Protein AF-A0A7Y1T445-F1 (afdb_monomer_lite)

Structure (mmCIF, N/CA/C/O backbone):
data_AF-A0A7Y1T445-F1
#
_entry.id   AF-A0A7Y1T445-F1
#
loop_
_atom_site.group_PDB
_atom_site.id
_atom_site.type_symbol
_atom_site.label_atom_id
_atom_site.label_alt_id
_atom_site.label_comp_id
_atom_site.label_asym_id
_atom_site.label_entity_id
_atom_site.label_seq_id
_atom_site.pdbx_PDB_ins_code
_atom_site.Cartn_x
_atom_site.Cartn_y
_atom_site.Cartn_z
_atom_site.occupancy
_atom_site.B_iso_or_equiv
_atom_site.auth_seq_id
_atom_site.auth_comp_id
_atom_site.auth_asym_id
_atom_site.auth_atom_id
_atom_site.pdbx_PDB_model_num
ATOM 1 N N . ILE A 1 1 ? 1.802 -8.307 -12.181 1.00 74.44 1 ILE A N 1
ATOM 2 C CA . ILE A 1 1 ? 1.510 -7.099 -11.372 1.00 74.44 1 ILE A CA 1
ATOM 3 C C . ILE A 1 1 ? 1.488 -5.971 -12.380 1.00 74.44 1 ILE A C 1
ATOM 5 O O . ILE A 1 1 ? 2.370 -5.983 -13.227 1.00 74.44 1 ILE A O 1
ATOM 9 N N . GLY A 1 2 ? 0.464 -5.117 -12.386 1.00 78.38 2 GLY A N 1
ATOM 10 C CA . GLY A 1 2 ? 0.381 -4.045 -13.375 1.00 78.38 2 GLY A CA 1
ATOM 11 C C . GLY A 1 2 ? 1.472 -3.006 -13.133 1.00 78.38 2 GLY A C 1
ATOM 12 O O . GLY A 1 2 ? 1.586 -2.479 -12.029 1.00 78.38 2 GLY A O 1
ATOM 13 N N . THR A 1 3 ? 2.265 -2.727 -14.158 1.00 83.75 3 THR A N 1
ATOM 14 C CA . THR A 1 3 ? 3.187 -1.589 -14.266 1.00 83.75 3 THR A CA 1
ATOM 15 C C . THR A 1 3 ? 3.127 -1.108 -15.716 1.00 83.75 3 THR A C 1
ATOM 17 O O . THR A 1 3 ? 2.790 -1.922 -16.584 1.00 83.75 3 THR A O 1
ATOM 20 N N . PRO A 1 4 ? 3.425 0.166 -16.020 1.00 85.25 4 PRO A N 1
ATOM 21 C CA . PRO A 1 4 ? 3.582 0.602 -17.406 1.00 85.25 4 PRO A CA 1
ATOM 22 C C . PRO A 1 4 ? 4.566 -0.295 -18.174 1.00 85.25 4 PRO A C 1
ATOM 24 O O . PRO A 1 4 ? 5.519 -0.810 -17.577 1.00 85.25 4 PRO A O 1
ATOM 27 N N . HIS A 1 5 ? 4.318 -0.519 -19.469 1.00 87.88 5 HIS A N 1
ATOM 28 C CA . HIS A 1 5 ? 5.124 -1.438 -20.275 1.00 87.88 5 HIS A CA 1
ATOM 29 C C . HIS A 1 5 ? 6.563 -0.910 -20.392 1.00 87.88 5 HIS A C 1
ATOM 31 O O . HIS A 1 5 ? 6.746 0.211 -20.871 1.00 87.88 5 HIS A O 1
ATOM 37 N N . PRO A 1 6 ? 7.583 -1.652 -19.925 1.00 88.62 6 PRO A N 1
ATOM 38 C CA . PRO A 1 6 ? 8.966 -1.198 -20.007 1.00 88.62 6 PRO A CA 1
ATOM 39 C C . PRO A 1 6 ? 9.431 -1.191 -21.467 1.00 88.62 6 PRO A C 1
ATOM 41 O O . PRO A 1 6 ? 9.298 -2.193 -22.159 1.00 88.62 6 PRO A O 1
ATOM 44 N N . ILE A 1 7 ? 10.008 -0.076 -21.914 1.00 92.00 7 ILE A N 1
ATOM 45 C CA . ILE A 1 7 ? 10.583 0.077 -23.259 1.00 92.00 7 ILE A CA 1
ATOM 46 C C . ILE A 1 7 ? 12.091 -0.160 -23.206 1.00 92.00 7 ILE A C 1
ATOM 48 O O . ILE A 1 7 ? 12.639 -0.912 -24.006 1.00 92.00 7 ILE A O 1
ATOM 52 N N . ALA A 1 8 ? 12.774 0.497 -22.269 1.00 91.12 8 ALA A N 1
ATOM 53 C CA . ALA A 1 8 ? 14.221 0.419 -22.151 1.00 91.12 8 ALA A CA 1
ATOM 54 C C . ALA A 1 8 ? 14.679 0.766 -20.736 1.00 91.12 8 ALA A C 1
ATOM 56 O O . ALA A 1 8 ? 14.006 1.485 -19.995 1.00 91.12 8 ALA A O 1
ATOM 57 N N . TYR A 1 9 ? 15.871 0.298 -20.387 1.00 90.44 9 TYR A N 1
ATOM 58 C CA . TYR A 1 9 ? 16.624 0.812 -19.255 1.00 90.44 9 TYR A CA 1
ATOM 59 C C . TYR A 1 9 ? 18.052 1.123 -19.704 1.00 90.44 9 TYR A C 1
ATOM 61 O O . TYR A 1 9 ? 18.568 0.506 -20.635 1.00 90.44 9 TYR A O 1
ATOM 69 N N . PHE A 1 10 ? 18.678 2.098 -19.058 1.00 90.06 10 PHE A N 1
ATOM 70 C CA . PHE A 1 10 ? 20.078 2.446 -19.269 1.00 90.06 10 PHE A CA 1
ATOM 71 C C . PHE A 1 10 ? 20.744 2.616 -17.913 1.00 90.06 10 PHE A C 1
ATOM 73 O O . PHE A 1 10 ? 20.166 3.245 -17.028 1.00 90.06 10 PHE A O 1
ATOM 80 N N . GLU A 1 11 ? 21.944 2.075 -17.756 1.00 89.75 11 GLU A N 1
ATOM 81 C CA . GLU A 1 11 ? 22.747 2.216 -16.548 1.00 89.75 11 GLU A CA 1
ATOM 82 C C . GLU A 1 11 ? 24.168 2.622 -16.933 1.00 89.75 11 GLU A C 1
ATOM 84 O O . GLU A 1 11 ? 24.809 1.994 -17.773 1.00 89.75 11 GLU A O 1
ATOM 89 N N . GLU A 1 12 ? 24.650 3.690 -16.312 1.00 89.31 12 GLU A N 1
ATOM 90 C CA . GLU A 1 12 ? 26.014 4.180 -16.417 1.0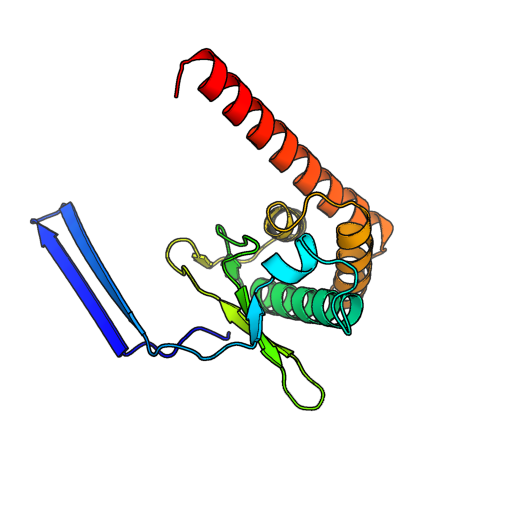0 89.31 12 GLU A CA 1
ATOM 91 C C . GLU A 1 12 ? 26.730 3.916 -15.092 1.00 89.31 12 GLU A C 1
ATOM 93 O O . GLU A 1 12 ? 26.319 4.413 -14.041 1.00 89.31 12 GLU A O 1
ATOM 98 N N . SER A 1 13 ? 27.830 3.169 -15.142 1.00 85.50 13 SER A N 1
ATOM 99 C CA . SER A 1 13 ? 28.716 2.913 -14.003 1.00 85.50 13 SER A CA 1
ATOM 100 C C . SER A 1 13 ? 30.037 3.663 -14.167 1.00 85.50 13 SER A C 1
ATOM 102 O O . SER A 1 13 ? 30.651 3.606 -15.232 1.00 85.50 13 SER A O 1
ATOM 104 N N . HIS A 1 14 ? 30.522 4.308 -13.105 1.00 83.44 14 HIS A N 1
ATOM 105 C CA . HIS A 1 14 ? 31.858 4.909 -13.063 1.00 83.44 14 HIS A CA 1
ATOM 106 C C . HIS A 1 14 ? 32.789 4.004 -12.246 1.00 83.44 14 HIS A C 1
ATOM 108 O O . HIS A 1 14 ? 32.957 4.170 -11.035 1.00 83.44 14 HIS A O 1
ATOM 114 N N . GLY A 1 15 ? 33.374 2.999 -12.904 1.00 82.38 15 GLY A N 1
ATOM 115 C CA . GLY A 1 15 ? 34.172 1.972 -12.230 1.00 82.38 15 GLY A CA 1
ATOM 116 C C . GLY A 1 15 ? 33.316 1.142 -11.266 1.00 82.38 15 GLY A C 1
ATOM 117 O O . GLY A 1 15 ? 32.317 0.563 -11.674 1.00 82.38 15 GLY A O 1
ATOM 118 N N . LEU A 1 16 ? 33.693 1.098 -9.983 1.00 82.12 16 LEU A N 1
ATOM 119 C CA . LEU A 1 16 ? 32.937 0.403 -8.925 1.00 82.12 16 LEU A CA 1
ATOM 120 C C . LEU A 1 16 ? 31.744 1.216 -8.381 1.00 82.12 16 LEU A C 1
ATOM 122 O O . LEU A 1 16 ? 30.996 0.713 -7.543 1.00 82.12 16 LEU A O 1
ATOM 126 N N . LEU A 1 17 ? 31.583 2.476 -8.798 1.00 83.88 17 LEU A N 1
ATOM 127 C CA . LEU A 1 17 ? 30.529 3.361 -8.307 1.00 83.88 17 LEU A CA 1
ATOM 128 C C . LEU A 1 17 ? 29.338 3.383 -9.266 1.00 83.88 17 LEU A C 1
ATOM 130 O O . LEU A 1 17 ? 29.491 3.512 -10.484 1.00 83.88 17 LEU A O 1
ATOM 134 N N . PHE A 1 18 ? 28.140 3.323 -8.689 1.00 79.19 18 PHE A N 1
ATOM 135 C CA . PHE A 1 18 ? 26.897 3.565 -9.411 1.00 79.19 18 PHE A CA 1
ATOM 136 C C . PHE A 1 18 ? 26.857 5.015 -9.914 1.00 79.19 18 PHE A C 1
ATOM 138 O O . PHE A 1 18 ? 27.076 5.946 -9.136 1.00 79.19 18 PHE A O 1
ATOM 145 N N . GLY A 1 19 ? 26.595 5.196 -11.209 1.00 85.00 19 GLY A N 1
ATOM 146 C CA . GLY A 1 19 ? 26.441 6.504 -11.837 1.00 85.00 19 GLY A CA 1
ATOM 147 C C . GLY A 1 19 ? 24.970 6.874 -11.987 1.00 85.00 19 GLY A C 1
ATOM 148 O O . GLY A 1 19 ? 24.327 7.321 -11.037 1.00 85.00 19 GLY A O 1
ATOM 149 N N . ARG A 1 20 ? 24.437 6.734 -13.202 1.00 87.19 20 ARG A N 1
ATOM 150 C CA . ARG A 1 20 ? 23.071 7.144 -13.555 1.00 87.19 20 ARG A CA 1
ATOM 151 C C . ARG A 1 20 ? 22.289 5.953 -14.074 1.00 87.19 20 ARG A C 1
ATOM 153 O O . ARG A 1 20 ? 22.792 5.211 -14.906 1.00 87.19 20 ARG A O 1
ATOM 160 N N . SER A 1 21 ? 21.038 5.820 -13.649 1.00 86.94 21 SE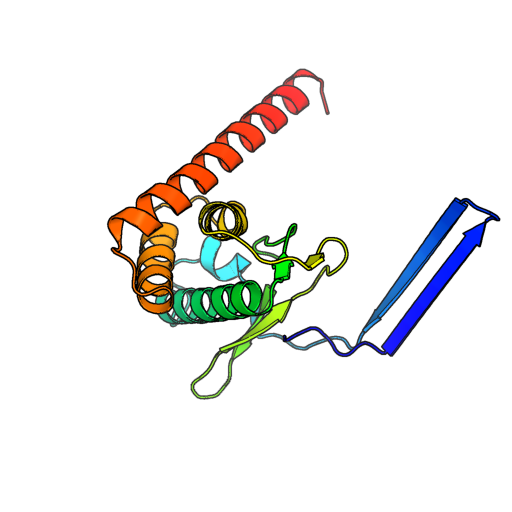R A N 1
ATOM 161 C CA . SER A 1 21 ? 20.100 4.869 -14.241 1.00 86.94 21 SER A CA 1
ATOM 162 C C . SER A 1 21 ? 18.883 5.586 -14.805 1.00 86.94 21 SER A C 1
ATOM 164 O O . SER A 1 21 ? 18.344 6.496 -14.173 1.00 86.94 21 SER A O 1
ATOM 166 N N . TYR A 1 22 ? 18.408 5.122 -15.951 1.00 88.44 22 TYR A N 1
ATOM 167 C CA . TYR A 1 22 ? 17.190 5.588 -16.593 1.00 88.44 22 TYR A CA 1
ATOM 168 C C . TYR A 1 22 ? 16.293 4.388 -16.855 1.00 88.44 22 TYR A C 1
ATOM 170 O O . TYR A 1 22 ? 16.758 3.333 -17.279 1.00 88.44 22 TYR A O 1
ATOM 178 N N . PHE A 1 23 ? 15.001 4.570 -16.617 1.00 87.50 23 PHE A N 1
ATOM 179 C CA . PHE A 1 23 ? 13.964 3.609 -16.953 1.00 87.50 23 PHE A CA 1
ATOM 180 C C . PHE A 1 23 ? 12.933 4.324 -17.819 1.00 87.50 23 PHE A C 1
ATOM 182 O O . PHE A 1 23 ? 12.440 5.388 -17.445 1.00 87.50 23 PHE A O 1
ATOM 189 N N . ILE A 1 24 ? 12.642 3.753 -18.982 1.00 89.06 24 ILE A N 1
ATOM 190 C CA . ILE A 1 24 ? 11.702 4.288 -19.961 1.00 89.06 24 ILE A CA 1
ATOM 191 C C . ILE A 1 24 ? 10.581 3.269 -20.110 1.00 89.06 24 ILE A C 1
ATOM 193 O O . ILE A 1 24 ? 10.833 2.086 -20.337 1.00 89.06 24 ILE A O 1
ATOM 197 N N . SER A 1 25 ? 9.341 3.732 -20.008 1.00 90.38 25 SER A N 1
ATOM 198 C CA . SER A 1 25 ? 8.144 2.926 -20.218 1.00 90.38 25 SER A CA 1
ATOM 199 C C . SER A 1 25 ? 7.176 3.634 -21.150 1.00 90.38 25 SER A C 1
ATOM 201 O O . SER A 1 25 ? 7.239 4.854 -21.309 1.00 90.38 25 SER A O 1
ATOM 203 N N . GLU A 1 26 ? 6.235 2.883 -21.707 1.00 91.25 26 GLU A N 1
ATOM 204 C CA . GLU A 1 26 ? 5.075 3.471 -22.364 1.00 91.25 26 GLU A CA 1
ATOM 205 C C . GLU A 1 26 ? 4.317 4.375 -21.389 1.00 91.25 26 GLU A C 1
ATOM 207 O O . GLU A 1 26 ? 4.202 4.087 -20.190 1.00 91.25 26 GLU A O 1
ATOM 212 N N . GLN A 1 27 ? 3.785 5.477 -21.912 1.00 90.06 27 GLN A N 1
ATOM 213 C CA . GLN A 1 27 ? 2.878 6.315 -21.151 1.00 90.06 27 GLN A CA 1
ATOM 214 C C . GLN A 1 27 ? 1.517 5.622 -21.073 1.00 90.06 27 GLN A C 1
ATOM 216 O O . GLN A 1 27 ? 0.816 5.476 -22.072 1.00 90.06 27 GLN A O 1
ATOM 221 N N . LEU A 1 28 ? 1.131 5.219 -19.866 1.00 90.56 28 LEU A N 1
ATOM 222 C CA . LEU A 1 28 ? -0.181 4.639 -19.619 1.00 90.56 28 LEU A CA 1
ATOM 223 C C . LEU A 1 28 ? -1.236 5.751 -19.531 1.00 90.56 28 LEU A C 1
ATOM 225 O O . LEU A 1 28 ? -1.081 6.682 -18.743 1.00 90.56 28 LEU A O 1
ATOM 229 N N . GLN A 1 29 ? -2.320 5.633 -20.298 1.00 93.62 29 GLN A N 1
ATOM 230 C CA . GLN A 1 29 ? -3.531 6.431 -20.084 1.00 93.62 29 GLN A CA 1
ATOM 231 C C . GLN A 1 29 ? -4.298 5.864 -18.881 1.00 93.62 29 GLN A C 1
ATOM 233 O O . GLN A 1 29 ? -4.497 4.651 -18.798 1.00 93.62 29 GLN A O 1
ATOM 238 N N . TYR A 1 30 ? -4.697 6.721 -17.941 1.00 95.00 30 TYR A N 1
ATOM 239 C CA . TYR A 1 30 ? -5.379 6.324 -16.706 1.00 95.00 30 TYR A CA 1
ATOM 240 C C . TYR A 1 30 ? -6.476 7.321 -16.326 1.00 95.00 30 TYR A C 1
ATOM 242 O O . TYR A 1 30 ? -6.405 8.492 -16.692 1.00 95.00 30 TYR A O 1
ATOM 250 N N . ASP A 1 31 ? -7.472 6.858 -15.570 1.00 95.94 31 ASP A N 1
ATOM 251 C CA . ASP A 1 31 ? -8.650 7.658 -15.208 1.00 95.94 31 ASP A CA 1
ATOM 252 C C . ASP A 1 31 ? -8.458 8.428 -13.898 1.00 95.94 31 ASP A C 1
ATOM 254 O O . ASP A 1 31 ? -8.991 9.522 -13.719 1.00 95.94 31 ASP A O 1
ATOM 258 N N . LEU A 1 32 ? -7.725 7.836 -12.954 1.00 95.56 32 LEU A N 1
ATOM 259 C CA . LEU A 1 32 ? -7.402 8.436 -11.664 1.00 95.56 32 LEU A CA 1
ATOM 260 C C . LEU A 1 32 ? -6.166 7.784 -11.042 1.00 95.56 32 LEU A C 1
ATOM 262 O O . LEU A 1 32 ? -5.680 6.744 -11.489 1.00 95.56 32 LEU A O 1
ATOM 266 N N . THR A 1 33 ? -5.682 8.375 -9.962 1.00 95.50 33 THR A N 1
ATOM 267 C CA . THR A 1 33 ? -4.738 7.751 -9.040 1.00 95.50 33 THR A CA 1
ATOM 268 C C . THR A 1 33 ? -5.442 7.396 -7.727 1.00 95.50 33 THR A C 1
ATOM 270 O O . THR A 1 33 ? -6.606 7.722 -7.491 1.00 95.50 33 THR A O 1
ATOM 273 N N . TYR A 1 34 ? -4.740 6.730 -6.811 1.00 94.06 34 TYR A N 1
ATOM 274 C CA . TYR A 1 34 ? -5.265 6.543 -5.453 1.00 94.06 34 TYR A CA 1
ATOM 275 C C . TYR A 1 34 ? -5.441 7.886 -4.706 1.00 94.06 34 TYR A C 1
ATOM 277 O O . TYR A 1 34 ? -6.173 7.968 -3.717 1.00 94.06 34 TYR A O 1
ATOM 285 N N . ARG A 1 35 ? -4.784 8.965 -5.161 1.00 95.38 35 ARG A N 1
ATOM 286 C CA . ARG A 1 35 ? -4.873 10.299 -4.556 1.00 95.38 35 ARG A CA 1
ATOM 287 C C . ARG A 1 35 ? -6.293 10.844 -4.565 1.00 95.38 35 ARG A C 1
ATOM 289 O O . ARG A 1 35 ? -6.703 11.435 -3.573 1.00 95.38 35 ARG A O 1
ATOM 296 N N . GLU A 1 36 ? -7.036 10.618 -5.632 1.00 95.88 36 GLU A N 1
ATOM 297 C CA . GLU A 1 36 ? -8.401 11.103 -5.781 1.00 95.88 36 GLU A CA 1
ATOM 298 C C . GLU A 1 36 ? -9.290 10.561 -4.651 1.00 95.88 36 GLU A C 1
ATOM 300 O O . GLU A 1 36 ? -10.029 11.327 -4.039 1.00 95.88 36 GLU A O 1
ATOM 305 N N . LEU A 1 37 ? -9.097 9.300 -4.243 1.00 95.38 37 LEU A N 1
ATOM 306 C CA . LEU A 1 37 ? -9.835 8.672 -3.137 1.00 95.38 37 LEU A CA 1
ATOM 307 C C . LEU A 1 37 ? -9.525 9.278 -1.757 1.00 95.38 37 LEU A C 1
ATOM 309 O O . LEU A 1 37 ? -10.287 9.084 -0.813 1.00 95.38 37 LEU A O 1
ATOM 313 N N . ILE A 1 38 ? -8.399 9.980 -1.592 1.00 94.75 38 ILE A N 1
ATOM 314 C CA . ILE A 1 38 ? -8.066 10.663 -0.329 1.00 94.75 38 ILE A CA 1
ATOM 315 C C . ILE A 1 38 ? -8.413 12.157 -0.351 1.00 94.75 38 ILE A C 1
ATOM 317 O O . ILE A 1 38 ? -8.346 12.808 0.697 1.00 94.75 38 ILE A O 1
ATOM 321 N N . THR A 1 39 ? -8.713 12.718 -1.523 1.00 95.19 39 THR A N 1
ATOM 322 C CA . THR A 1 39 ? -9.063 14.135 -1.691 1.00 95.19 39 THR A CA 1
ATOM 323 C C . THR A 1 39 ? -10.554 14.353 -1.905 1.00 95.19 39 THR A C 1
ATOM 325 O O . THR A 1 39 ? -11.058 15.377 -1.458 1.00 95.19 39 THR A O 1
ATOM 328 N N . ASP A 1 40 ? -11.251 13.400 -2.526 1.00 95.81 40 ASP A N 1
ATOM 329 C CA . ASP A 1 40 ? -12.685 13.451 -2.795 1.00 95.81 40 ASP A CA 1
ATOM 330 C C . ASP A 1 40 ? -13.374 12.159 -2.328 1.00 95.81 40 ASP A C 1
ATOM 332 O O . ASP A 1 40 ? -13.249 11.096 -2.934 1.00 95.81 40 ASP A O 1
ATOM 336 N N . PHE A 1 41 ? -14.110 12.254 -1.220 1.00 94.75 41 PHE A N 1
ATOM 337 C CA . PHE A 1 41 ? -14.873 11.133 -0.661 1.00 94.75 41 PHE A CA 1
ATOM 338 C C . PHE A 1 41 ? -16.195 10.874 -1.386 1.00 94.75 41 PHE A C 1
ATOM 340 O O . PHE A 1 41 ? -16.792 9.823 -1.179 1.00 94.75 41 PHE A O 1
ATOM 347 N N . ASN A 1 42 ? -16.643 11.809 -2.227 1.00 95.94 42 ASN A N 1
ATOM 348 C CA . ASN A 1 42 ? -17.857 11.666 -3.026 1.00 95.94 42 ASN A CA 1
ATOM 349 C C . ASN A 1 42 ? -17.554 11.138 -4.434 1.00 95.94 42 ASN A C 1
ATOM 351 O O . ASN A 1 42 ? -18.450 11.095 -5.278 1.00 95.94 42 ASN A O 1
ATOM 355 N N . TYR A 1 43 ? -16.306 10.732 -4.692 1.00 95.06 43 TYR A N 1
ATOM 356 C CA . TYR A 1 43 ? -15.927 10.139 -5.963 1.00 95.06 43 TYR A CA 1
ATOM 357 C C . TYR A 1 43 ? -16.828 8.927 -6.279 1.00 95.06 43 TYR A C 1
ATOM 359 O O . TYR A 1 43 ? -17.058 8.091 -5.398 1.00 95.06 43 TYR A O 1
ATOM 367 N N . PRO A 1 44 ? -17.336 8.782 -7.516 1.00 94.25 44 PRO A N 1
ATOM 368 C CA . PRO A 1 44 ? -18.198 7.659 -7.872 1.00 94.25 44 PRO A CA 1
ATOM 369 C C . PRO A 1 44 ? -17.548 6.308 -7.554 1.00 94.25 44 PRO A C 1
ATOM 371 O O . PRO A 1 44 ? -16.390 6.079 -7.902 1.00 94.25 44 PRO A O 1
ATOM 374 N N . ASN A 1 45 ? -18.300 5.415 -6.906 1.00 94.88 45 ASN A N 1
ATOM 375 C CA . ASN A 1 45 ? -17.841 4.085 -6.487 1.00 94.88 45 ASN A CA 1
ATOM 376 C C . ASN A 1 45 ? -16.620 4.098 -5.540 1.00 94.88 45 ASN A C 1
ATOM 378 O O . ASN A 1 45 ? -15.852 3.138 -5.502 1.00 94.88 45 ASN A O 1
ATOM 382 N N . HIS A 1 46 ? -16.431 5.168 -4.755 1.00 96.06 46 HIS A N 1
ATOM 383 C CA . HIS A 1 46 ? -15.278 5.354 -3.857 1.00 96.06 46 HIS A CA 1
ATOM 384 C C . HIS A 1 46 ? -14.913 4.109 -3.033 1.00 96.06 46 HIS A C 1
ATOM 386 O O . HIS A 1 46 ? -13.775 3.632 -3.099 1.00 96.06 46 HIS A O 1
ATOM 392 N N . GLU A 1 47 ? -15.877 3.553 -2.291 1.00 97.12 47 GLU A N 1
ATOM 393 C CA . GLU A 1 47 ? -15.636 2.387 -1.435 1.00 97.12 47 GLU A CA 1
ATOM 394 C C . GLU A 1 47 ? -15.263 1.147 -2.258 1.00 97.12 47 GLU A C 1
ATOM 396 O O . GLU A 1 47 ? -14.360 0.396 -1.886 1.00 97.12 47 GLU A O 1
ATOM 401 N N . GLU A 1 48 ? -15.918 0.945 -3.400 1.00 97.12 48 GLU A N 1
ATOM 402 C CA . GLU A 1 48 ? -15.661 -0.186 -4.287 1.00 97.12 48 GLU A CA 1
ATOM 403 C C . GLU A 1 48 ? -14.222 -0.157 -4.820 1.00 97.12 48 GLU A C 1
ATOM 405 O O . GLU A 1 48 ? -13.509 -1.164 -4.743 1.00 97.12 48 GLU A O 1
ATOM 410 N N . ILE A 1 49 ? -13.760 1.014 -5.275 1.00 96.94 49 ILE A N 1
ATOM 411 C CA . ILE A 1 49 ? -12.386 1.219 -5.747 1.00 96.94 49 ILE A CA 1
ATOM 412 C C . ILE A 1 49 ? -11.400 0.969 -4.603 1.00 96.94 49 ILE A C 1
ATOM 414 O O . ILE A 1 49 ? -10.389 0.288 -4.791 1.00 96.94 49 ILE A O 1
ATOM 418 N N . LEU A 1 50 ? -11.691 1.471 -3.399 1.00 97.62 50 LEU A N 1
ATOM 419 C CA . LEU A 1 50 ? -10.842 1.287 -2.221 1.00 97.62 50 LEU A CA 1
ATOM 420 C C . LEU A 1 50 ? -10.704 -0.196 -1.831 1.00 97.62 50 LEU A C 1
ATOM 422 O O . LEU A 1 50 ? -9.604 -0.671 -1.519 1.00 97.62 50 LEU A O 1
ATOM 426 N N . ARG A 1 51 ? -11.799 -0.958 -1.898 1.00 98.25 51 ARG A N 1
ATOM 427 C CA . ARG A 1 51 ? -11.791 -2.414 -1.692 1.00 98.25 51 ARG A CA 1
ATOM 428 C C . ARG A 1 51 ? -11.020 -3.134 -2.798 1.00 98.25 51 ARG A C 1
ATOM 430 O O . ARG A 1 51 ? -10.165 -3.969 -2.502 1.00 98.25 51 ARG A O 1
ATOM 437 N N . ALA A 1 52 ? -11.238 -2.777 -4.063 1.00 97.50 52 ALA A N 1
ATOM 438 C CA . ALA A 1 52 ? -10.501 -3.346 -5.193 1.00 97.50 52 ALA A CA 1
ATOM 439 C C . ALA A 1 52 ? -8.987 -3.097 -5.078 1.00 97.50 52 ALA A C 1
ATOM 441 O O . ALA A 1 52 ? -8.187 -4.024 -5.230 1.00 97.50 52 ALA A O 1
ATOM 442 N N . PHE A 1 53 ? -8.590 -1.885 -4.688 1.00 96.81 53 PHE A N 1
ATOM 443 C CA . PHE A 1 53 ? -7.200 -1.533 -4.413 1.00 96.81 53 PHE A CA 1
ATOM 444 C C . PHE A 1 53 ? -6.612 -2.359 -3.259 1.00 96.81 53 PHE A C 1
ATOM 446 O O . PHE A 1 53 ? -5.451 -2.782 -3.295 1.00 96.81 53 PHE A O 1
ATOM 453 N N . THR A 1 54 ? -7.412 -2.624 -2.226 1.00 97.88 54 THR A N 1
ATOM 454 C CA . THR A 1 54 ? -6.994 -3.446 -1.085 1.00 97.88 54 THR A CA 1
ATOM 455 C C . THR A 1 54 ? -6.712 -4.887 -1.509 1.00 97.88 54 THR A C 1
ATOM 457 O O . THR A 1 54 ? -5.667 -5.438 -1.150 1.00 97.88 54 THR A O 1
ATOM 460 N N . ARG A 1 55 ? -7.583 -5.479 -2.338 1.00 98.12 55 ARG A N 1
ATOM 461 C CA . ARG A 1 55 ? -7.375 -6.814 -2.932 1.00 98.12 55 ARG A CA 1
ATOM 462 C C . ARG A 1 55 ? -6.150 -6.853 -3.847 1.00 98.12 55 ARG A C 1
ATOM 464 O O . ARG A 1 55 ? -5.370 -7.811 -3.818 1.00 98.12 55 ARG A O 1
ATOM 471 N N . PHE A 1 56 ? -5.928 -5.792 -4.618 1.00 96.81 56 PHE A N 1
ATOM 472 C CA . PHE A 1 56 ? -4.715 -5.637 -5.413 1.00 96.81 56 PHE A CA 1
ATOM 473 C C . PHE A 1 56 ? -3.459 -5.620 -4.528 1.00 96.81 56 PHE A C 1
ATOM 475 O O . PHE A 1 56 ? -2.534 -6.399 -4.760 1.00 96.81 56 PHE A O 1
ATOM 482 N N . THR A 1 57 ? -3.453 -4.823 -3.457 1.00 96.88 57 THR A N 1
ATOM 483 C CA . THR A 1 57 ? -2.336 -4.765 -2.498 1.00 96.88 57 THR A CA 1
ATOM 484 C C . THR A 1 57 ? -2.110 -6.117 -1.812 1.00 96.88 57 THR A C 1
ATOM 486 O O . THR A 1 57 ? -0.974 -6.560 -1.658 1.00 96.88 57 THR A O 1
ATOM 489 N N . PHE A 1 58 ? -3.176 -6.843 -1.463 1.00 97.88 58 PHE A N 1
ATOM 490 C CA . PHE A 1 58 ? -3.062 -8.217 -0.969 1.00 97.88 58 PHE A CA 1
ATOM 491 C C . PHE A 1 58 ? -2.368 -9.139 -1.978 1.00 97.88 58 PHE A C 1
ATOM 493 O O . PHE A 1 58 ? -1.483 -9.906 -1.599 1.00 97.88 58 PHE A O 1
ATOM 500 N N . THR A 1 59 ? -2.699 -9.020 -3.265 1.00 97.38 59 THR A N 1
ATOM 501 C CA . THR A 1 59 ? -2.046 -9.781 -4.340 1.00 97.38 59 THR A CA 1
ATOM 502 C C . THR A 1 59 ? -0.552 -9.455 -4.449 1.00 97.38 59 THR A C 1
ATOM 504 O O . THR A 1 59 ? 0.247 -10.366 -4.673 1.00 97.38 59 THR A O 1
ATOM 507 N N . LEU A 1 60 ? -0.143 -8.194 -4.243 1.00 95.88 60 LEU A N 1
ATOM 508 C CA . LEU A 1 60 ? 1.278 -7.816 -4.154 1.00 95.88 60 LEU A CA 1
ATOM 509 C C . LEU A 1 60 ? 1.968 -8.554 -3.004 1.00 95.88 60 LEU A C 1
ATOM 511 O O . LEU A 1 60 ? 2.999 -9.195 -3.201 1.00 95.88 60 LEU A O 1
ATOM 515 N N . HIS A 1 61 ? 1.356 -8.534 -1.821 1.00 97.38 61 HIS A N 1
ATOM 516 C CA . HIS A 1 61 ? 1.904 -9.191 -0.640 1.00 97.38 61 HIS A CA 1
ATOM 517 C C . HIS A 1 61 ? 2.003 -10.713 -0.788 1.00 97.38 61 HIS A C 1
ATOM 519 O O . HIS A 1 61 ? 2.967 -11.305 -0.305 1.00 97.38 61 HIS A O 1
ATOM 525 N N . GLN A 1 62 ? 1.039 -11.353 -1.462 1.00 97.62 62 GLN A N 1
ATOM 526 C CA . GLN A 1 62 ? 1.106 -12.787 -1.777 1.00 97.62 62 GLN A CA 1
ATOM 527 C C . GLN A 1 62 ? 2.259 -13.122 -2.724 1.00 97.62 62 GLN A C 1
ATOM 529 O O . GLN A 1 62 ? 2.864 -14.181 -2.608 1.00 97.62 62 GLN A O 1
ATOM 534 N N . LYS A 1 63 ? 2.613 -12.195 -3.615 1.00 96.75 63 LYS A N 1
ATOM 535 C CA . LYS A 1 63 ? 3.760 -12.322 -4.523 1.00 96.75 63 LYS A CA 1
ATOM 536 C C . LYS A 1 63 ? 5.083 -11.877 -3.893 1.00 96.75 63 LYS A C 1
ATOM 538 O O . LYS A 1 63 ? 6.078 -11.758 -4.599 1.00 96.75 63 LYS A O 1
ATOM 543 N N . GLY A 1 64 ? 5.100 -11.609 -2.586 1.00 96.56 64 GLY A N 1
ATOM 544 C CA . GLY A 1 64 ? 6.295 -11.166 -1.875 1.00 96.56 64 GLY A CA 1
ATOM 545 C C . GLY A 1 64 ? 6.761 -9.765 -2.270 1.00 96.56 64 GLY A C 1
ATOM 546 O O . GLY A 1 64 ? 7.950 -9.482 -2.196 1.00 96.56 64 GLY A O 1
ATOM 547 N N . VAL A 1 65 ? 5.861 -8.888 -2.718 1.00 95.38 65 VAL A N 1
ATOM 548 C CA . VAL A 1 65 ? 6.198 -7.509 -3.090 1.00 95.38 65 VAL A CA 1
ATOM 549 C C . VAL A 1 65 ? 5.824 -6.564 -1.953 1.00 95.38 65 VAL A C 1
ATOM 551 O O . VAL A 1 65 ? 4.649 -6.357 -1.661 1.00 95.38 65 VAL A O 1
A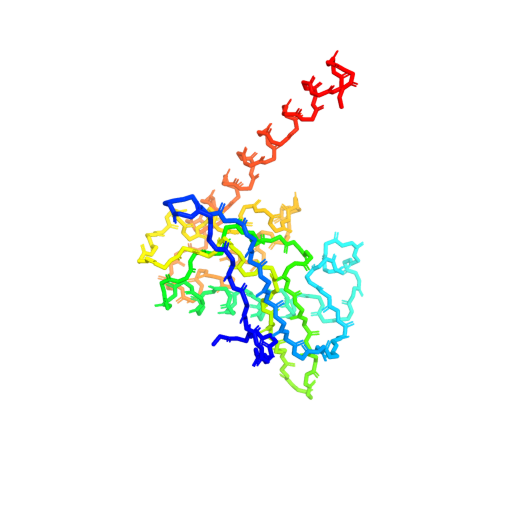TOM 554 N N . GLU A 1 66 ? 6.834 -5.973 -1.317 1.00 94.81 66 GLU A N 1
ATOM 555 C CA . GLU A 1 66 ? 6.705 -4.853 -0.385 1.00 94.81 66 GLU A CA 1
ATOM 556 C C . GLU A 1 66 ? 6.967 -3.551 -1.148 1.00 94.81 66 GLU A C 1
ATOM 558 O O . GLU A 1 66 ? 8.104 -3.255 -1.532 1.00 94.81 66 GLU A O 1
ATOM 563 N N . PHE A 1 67 ? 5.926 -2.744 -1.355 1.00 90.88 67 PHE A N 1
ATOM 564 C CA . PHE A 1 67 ? 6.074 -1.497 -2.097 1.00 90.88 67 PHE A CA 1
ATOM 565 C C . PHE A 1 67 ? 6.433 -0.344 -1.150 1.00 90.88 67 PHE A C 1
ATOM 567 O O . PHE A 1 67 ? 5.560 0.242 -0.515 1.00 90.88 67 PHE A O 1
ATOM 574 N N . LYS A 1 68 ? 7.718 -0.002 -0.974 1.00 85.94 68 LYS A N 1
ATOM 575 C CA . LYS A 1 68 ? 8.097 1.001 0.048 1.00 85.94 68 LYS A CA 1
ATOM 576 C C . LYS A 1 68 ? 7.515 2.377 -0.234 1.00 85.94 68 LYS A C 1
ATOM 578 O O . LYS A 1 68 ? 7.197 3.100 0.713 1.00 85.94 68 LYS A O 1
ATOM 583 N N . ASP A 1 69 ? 7.346 2.716 -1.506 1.00 84.44 69 ASP A N 1
ATOM 584 C CA . ASP A 1 69 ? 6.740 3.962 -1.961 1.00 84.44 69 ASP A CA 1
ATOM 585 C C . ASP A 1 69 ? 5.253 3.820 -2.288 1.00 84.44 69 ASP A C 1
ATOM 587 O O . ASP A 1 69 ? 4.742 4.529 -3.149 1.00 84.44 69 ASP A O 1
ATOM 591 N N . HIS A 1 70 ? 4.544 2.974 -1.523 1.00 82.62 70 HIS A N 1
ATOM 592 C CA . HIS A 1 70 ? 3.083 2.828 -1.555 1.00 82.62 70 HIS A CA 1
ATOM 593 C C . HIS A 1 70 ? 2.368 4.093 -1.071 1.00 82.62 70 HIS A C 1
ATOM 595 O O . HIS A 1 70 ? 1.857 4.188 0.046 1.00 82.62 70 HIS A O 1
ATOM 601 N N . SER A 1 71 ? 2.437 5.132 -1.892 1.00 86.69 71 SER A N 1
ATOM 602 C CA . SER A 1 71 ? 1.883 6.451 -1.646 1.00 86.69 71 SER A CA 1
ATOM 603 C C . SER A 1 71 ? 0.698 6.706 -2.579 1.00 86.69 71 SER A C 1
ATOM 605 O O . SER A 1 71 ? 0.620 6.095 -3.644 1.00 86.69 71 SER A O 1
ATOM 607 N N . PRO A 1 72 ? -0.204 7.641 -2.238 1.00 89.12 72 PRO A N 1
ATOM 608 C CA . PRO A 1 72 ? -1.409 7.890 -3.032 1.00 89.12 72 PRO A CA 1
ATOM 609 C C . PRO A 1 72 ? -1.163 8.234 -4.506 1.00 89.12 72 PRO A C 1
ATOM 611 O O . PRO A 1 72 ? -2.020 7.985 -5.340 1.00 89.12 72 PRO A O 1
ATOM 614 N N . GLY A 1 73 ? -0.005 8.814 -4.835 1.00 90.19 73 GLY A N 1
ATOM 615 C CA . GLY A 1 73 ? 0.334 9.168 -6.217 1.00 90.19 73 GLY A CA 1
ATOM 616 C C . GLY A 1 73 ? 0.959 8.036 -7.031 1.00 90.19 73 GLY A C 1
ATOM 617 O O . GLY A 1 73 ? 1.130 8.202 -8.230 1.00 90.19 73 GLY A O 1
ATOM 618 N N . ASN A 1 74 ? 1.304 6.908 -6.403 1.00 92.19 74 ASN A N 1
ATOM 619 C CA . ASN A 1 74 ? 2.121 5.863 -7.025 1.00 92.19 74 ASN A CA 1
ATOM 620 C C . ASN A 1 74 ? 1.306 4.644 -7.478 1.00 92.19 74 ASN A C 1
ATOM 622 O O . ASN A 1 74 ? 1.842 3.559 -7.707 1.00 92.19 74 ASN A O 1
ATOM 626 N N . THR A 1 75 ? -0.010 4.800 -7.591 1.00 93.38 75 THR A N 1
ATOM 627 C CA . THR A 1 75 ? -0.882 3.791 -8.186 1.00 93.38 75 THR A CA 1
ATOM 628 C C . THR A 1 75 ? -1.854 4.471 -9.127 1.00 93.38 75 THR A C 1
ATOM 630 O O . THR A 1 75 ? -2.686 5.267 -8.690 1.00 93.38 75 THR A O 1
ATOM 633 N N . LEU A 1 76 ? -1.725 4.142 -10.408 1.00 95.00 76 LEU A N 1
ATOM 634 C CA . LEU A 1 76 ? -2.651 4.531 -11.460 1.00 95.00 76 LEU A CA 1
ATOM 635 C C . LEU A 1 76 ? -3.804 3.530 -11.495 1.00 95.00 76 LEU A C 1
ATOM 637 O O . LEU A 1 76 ? -3.598 2.327 -11.298 1.00 95.00 76 LEU A O 1
ATOM 641 N N . ILE A 1 77 ? -5.003 4.032 -11.750 1.00 96.06 77 ILE A N 1
ATOM 642 C CA . ILE A 1 77 ? -6.235 3.255 -11.784 1.00 96.06 77 ILE A CA 1
ATOM 643 C C . ILE A 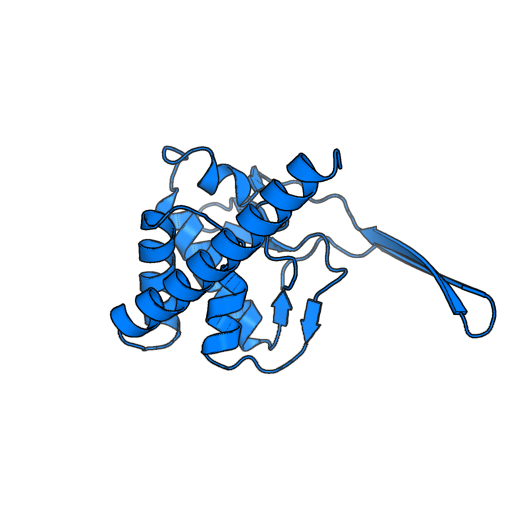1 77 ? -6.883 3.483 -13.147 1.00 96.06 77 ILE A C 1
ATOM 645 O O . ILE A 1 77 ? -7.148 4.620 -13.542 1.00 96.06 77 ILE A O 1
ATOM 649 N N . VAL A 1 78 ? -7.123 2.384 -13.855 1.00 96.00 78 VAL A N 1
ATOM 650 C CA . VAL A 1 78 ? -7.875 2.355 -15.110 1.00 96.00 78 VAL A CA 1
ATOM 651 C C . VAL A 1 78 ? -9.205 1.666 -14.840 1.00 96.00 78 VAL A C 1
ATOM 653 O O . VAL A 1 78 ? -9.224 0.555 -14.300 1.00 96.00 78 VAL A O 1
ATOM 656 N N . LYS A 1 79 ? -10.307 2.310 -15.209 1.00 94.50 79 LYS A N 1
ATOM 657 C CA . LYS A 1 79 ? -11.659 1.764 -15.098 1.00 94.50 79 LYS A CA 1
ATOM 658 C C . LYS A 1 79 ? -11.940 0.843 -16.286 1.00 94.50 79 LYS A C 1
ATOM 660 O O . LYS A 1 79 ? -11.697 1.203 -17.437 1.00 94.50 79 LYS A O 1
ATOM 665 N N . GLY A 1 80 ? -12.402 -0.369 -16.007 1.00 89.12 80 GLY A N 1
ATOM 666 C CA . GLY A 1 80 ? -13.056 -1.235 -16.984 1.00 89.12 80 GLY A CA 1
ATOM 667 C C . GLY A 1 80 ? -14.574 -1.080 -16.925 1.00 89.12 80 GLY A C 1
ATOM 668 O O . GLY A 1 80 ? -15.085 -0.170 -16.274 1.00 89.12 80 GLY A O 1
ATOM 669 N N . SER A 1 81 ? -15.297 -1.971 -17.607 1.00 81.00 81 SER A N 1
ATOM 670 C CA . SER A 1 81 ? -16.765 -2.007 -17.541 1.00 81.00 81 SER A CA 1
ATOM 671 C C . SER A 1 81 ? -17.261 -2.380 -16.143 1.00 81.00 81 SER A C 1
ATOM 673 O O . SER A 1 81 ? -18.178 -1.744 -15.640 1.00 81.00 81 SER A O 1
ATOM 675 N N . ASP A 1 82 ? -16.604 -3.357 -15.511 1.00 80.44 82 ASP A N 1
ATOM 676 C CA . ASP A 1 82 ? -17.008 -3.942 -14.224 1.00 80.44 82 ASP A CA 1
ATOM 677 C C . ASP A 1 82 ? -15.812 -4.177 -13.282 1.00 80.44 82 ASP A C 1
ATOM 679 O O . ASP A 1 82 ? -15.922 -4.859 -12.262 1.00 80.44 82 ASP A O 1
ATOM 683 N N . ASP A 1 83 ? -14.630 -3.663 -13.637 1.00 91.00 83 ASP A N 1
ATOM 684 C CA . ASP A 1 83 ? -13.406 -3.862 -12.869 1.00 91.00 83 ASP A CA 1
ATOM 685 C C . ASP A 1 83 ? -12.514 -2.615 -12.806 1.00 91.00 83 ASP A C 1
ATOM 687 O O . ASP A 1 83 ? -12.699 -1.617 -13.504 1.00 91.00 83 ASP A O 1
ATOM 691 N N . TYR A 1 84 ? -11.520 -2.680 -11.920 1.00 95.31 84 TYR A N 1
ATOM 692 C CA . TYR A 1 84 ? -10.489 -1.660 -11.782 1.00 95.31 84 TYR A CA 1
ATOM 693 C C . TYR A 1 84 ? -9.125 -2.314 -11.963 1.00 95.31 84 TYR A C 1
ATOM 695 O O . TYR A 1 84 ? -8.760 -3.248 -11.241 1.00 95.31 84 TYR A O 1
ATOM 703 N N . ARG A 1 85 ? -8.345 -1.799 -12.912 1.00 95.31 85 ARG A N 1
ATOM 704 C CA . ARG A 1 85 ? -6.974 -2.243 -13.165 1.00 95.31 85 ARG A CA 1
ATOM 705 C C . ARG A 1 85 ? -6.000 -1.275 -12.510 1.00 95.31 85 ARG A C 1
ATOM 707 O O . ARG A 1 85 ? -6.051 -0.070 -12.742 1.00 95.31 85 ARG A O 1
ATOM 714 N N . PHE A 1 86 ? -5.100 -1.820 -11.697 1.00 95.06 86 PHE A N 1
ATOM 715 C CA . PHE A 1 86 ? -4.133 -1.053 -10.914 1.00 95.06 86 PHE A CA 1
ATOM 716 C C . PHE A 1 86 ? -2.727 -1.208 -11.482 1.00 95.06 86 PHE A C 1
ATOM 718 O O . PHE A 1 86 ? -2.261 -2.329 -11.716 1.00 95.06 86 PHE A O 1
ATOM 725 N N . TYR A 1 87 ? -2.037 -0.082 -11.641 1.00 93.50 87 TYR A N 1
ATOM 726 C CA . TYR A 1 87 ? -0.678 -0.030 -12.160 1.00 93.50 87 TYR A CA 1
ATOM 727 C C . TYR A 1 87 ? 0.221 0.739 -11.197 1.00 93.50 87 TYR A C 1
ATOM 729 O O . TYR A 1 87 ? -0.053 1.892 -10.864 1.00 93.50 87 TYR A O 1
ATOM 737 N N . LEU A 1 88 ? 1.295 0.100 -10.738 1.00 92.06 88 LEU A N 1
ATOM 738 C CA . LEU A 1 88 ? 2.297 0.750 -9.899 1.00 92.06 88 LEU A CA 1
ATOM 739 C C . LEU A 1 88 ? 3.217 1.612 -10.766 1.00 92.06 88 LEU A C 1
ATOM 741 O O . LEU A 1 88 ? 3.667 1.176 -11.827 1.00 92.06 88 LEU A O 1
ATOM 745 N N . VAL A 1 89 ? 3.526 2.808 -10.277 1.00 88.44 89 VAL A N 1
ATOM 746 C CA . VAL A 1 89 ? 4.554 3.700 -10.834 1.00 88.44 89 VAL A CA 1
ATOM 747 C C . VAL A 1 89 ? 5.573 4.038 -9.752 1.00 88.44 89 VAL A C 1
ATOM 749 O O . VAL A 1 89 ? 5.315 3.790 -8.579 1.00 88.44 89 VAL A O 1
ATOM 752 N N . ASP A 1 90 ? 6.730 4.584 -10.136 1.00 84.88 90 ASP A N 1
ATOM 753 C CA . ASP A 1 90 ? 7.867 4.800 -9.225 1.00 84.88 90 ASP A CA 1
ATOM 754 C C . ASP A 1 90 ? 8.320 3.492 -8.544 1.00 84.88 90 ASP A C 1
ATOM 756 O O . ASP A 1 90 ? 8.229 3.282 -7.335 1.00 84.88 90 ASP A O 1
ATOM 760 N N . LEU A 1 91 ? 8.802 2.567 -9.375 1.00 83.44 91 LEU A N 1
ATOM 761 C CA . LEU A 1 91 ? 9.183 1.206 -8.983 1.00 83.44 91 LEU A CA 1
ATOM 762 C C . LEU A 1 91 ? 10.535 1.124 -8.254 1.00 83.44 91 LEU A C 1
ATOM 764 O O . LEU A 1 91 ? 10.962 0.039 -7.858 1.00 83.44 91 LEU A O 1
ATOM 768 N N . ASN A 1 92 ? 11.201 2.262 -8.050 1.00 79.12 92 ASN A N 1
ATOM 769 C CA . ASN A 1 92 ? 12.594 2.353 -7.612 1.00 79.12 92 ASN A CA 1
ATOM 770 C C . ASN A 1 92 ? 12.866 1.712 -6.241 1.00 79.12 92 ASN A C 1
ATOM 772 O O . ASN A 1 92 ? 14.000 1.344 -5.943 1.00 79.12 92 ASN A O 1
ATOM 776 N N . ARG A 1 93 ? 11.853 1.591 -5.371 1.00 86.56 93 ARG A N 1
ATOM 777 C CA . ARG A 1 93 ? 12.022 1.074 -3.998 1.00 86.56 93 ARG A CA 1
ATOM 778 C C . ARG A 1 93 ? 11.064 -0.068 -3.679 1.00 86.56 93 ARG A C 1
ATOM 780 O O . ARG A 1 93 ? 10.428 -0.094 -2.623 1.00 86.56 93 ARG A O 1
ATOM 787 N N . MET A 1 94 ? 10.977 -1.041 -4.577 1.00 90.56 94 MET A N 1
ATOM 788 C CA . MET A 1 94 ? 10.335 -2.320 -4.276 1.00 90.56 94 MET A CA 1
ATOM 789 C C . MET A 1 94 ? 11.282 -3.253 -3.521 1.00 90.56 94 MET A C 1
ATOM 791 O O . MET A 1 94 ? 12.472 -3.338 -3.809 1.00 90.56 94 MET A O 1
ATOM 795 N N . ASN A 1 95 ? 10.731 -3.963 -2.545 1.00 92.69 95 ASN A N 1
ATOM 796 C CA . ASN A 1 95 ? 11.414 -5.011 -1.808 1.00 92.69 95 ASN A CA 1
ATOM 797 C C . ASN A 1 95 ? 10.748 -6.350 -2.133 1.00 92.69 95 ASN A C 1
ATOM 799 O O . ASN A 1 95 ? 9.558 -6.520 -1.870 1.00 92.69 95 ASN A O 1
ATOM 803 N N . PHE A 1 96 ? 11.516 -7.306 -2.647 1.00 95.19 96 PHE A N 1
ATOM 804 C CA . PHE A 1 96 ? 11.024 -8.650 -2.943 1.00 95.19 96 PHE A CA 1
ATOM 805 C C . PHE A 1 96 ? 11.376 -9.599 -1.797 1.00 95.19 96 PHE A C 1
ATOM 807 O O . PHE A 1 96 ? 12.524 -10.008 -1.645 1.00 95.19 96 PHE A O 1
ATOM 814 N N . ARG A 1 97 ? 10.399 -9.890 -0.937 1.00 96.00 97 ARG A N 1
ATOM 815 C CA . ARG A 1 97 ? 10.526 -10.782 0.222 1.00 96.00 97 ARG A CA 1
ATOM 816 C C . ARG A 1 97 ? 9.158 -11.256 0.691 1.00 96.00 97 ARG A C 1
ATOM 818 O O . ARG A 1 97 ? 8.167 -10.553 0.525 1.00 96.00 97 ARG A O 1
ATOM 825 N N . THR A 1 98 ? 9.101 -12.377 1.397 1.00 96.75 98 THR A N 1
ATOM 826 C CA . THR A 1 98 ? 7.887 -12.754 2.129 1.00 96.75 98 THR A CA 1
ATOM 827 C C . THR A 1 98 ? 7.585 -11.712 3.210 1.00 96.75 98 THR A C 1
ATOM 829 O O . THR A 1 98 ? 8.451 -11.364 4.019 1.00 96.75 98 THR A O 1
ATOM 832 N N . LEU A 1 99 ? 6.354 -11.196 3.222 1.00 97.31 99 LEU A N 1
ATOM 833 C CA . LEU A 1 99 ? 5.889 -10.263 4.244 1.00 97.31 99 LEU A CA 1
ATOM 834 C C . LEU A 1 99 ? 5.079 -11.009 5.301 1.00 97.31 99 LEU A C 1
ATOM 836 O O . LEU A 1 99 ? 4.039 -11.600 4.987 1.00 97.31 99 LEU A O 1
ATOM 840 N N . ASP A 1 100 ? 5.518 -10.894 6.552 1.00 97.69 100 ASP A N 1
ATOM 841 C CA . ASP A 1 100 ? 4.699 -11.241 7.707 1.00 97.69 100 ASP A CA 1
ATOM 842 C C . ASP A 1 100 ? 3.504 -10.281 7.862 1.00 97.69 100 ASP A C 1
ATOM 844 O O . ASP A 1 100 ? 3.361 -9.275 7.157 1.00 97.69 100 ASP A O 1
ATOM 848 N N . PHE A 1 101 ? 2.620 -10.603 8.804 1.00 98.19 101 PHE A N 1
ATOM 849 C CA . PHE A 1 101 ? 1.425 -9.813 9.082 1.00 98.19 101 PHE A CA 1
ATOM 850 C C . PHE A 1 101 ? 1.735 -8.334 9.371 1.00 98.19 101 PHE A C 1
ATOM 852 O O . PHE A 1 101 ? 1.103 -7.451 8.793 1.00 98.19 101 PHE A O 1
ATOM 859 N N . ASN A 1 102 ? 2.731 -8.044 10.209 1.00 97.69 102 ASN A N 1
ATOM 860 C CA . ASN A 1 102 ? 3.051 -6.674 10.610 1.00 97.69 102 ASN A CA 1
ATOM 861 C C . ASN A 1 102 ? 3.657 -5.874 9.451 1.00 97.69 102 ASN A C 1
ATOM 863 O O . ASN A 1 102 ? 3.306 -4.711 9.255 1.00 97.69 102 ASN A O 1
ATOM 867 N N . ALA A 1 103 ? 4.521 -6.495 8.648 1.00 97.88 103 ALA A N 1
ATOM 868 C CA . ALA A 1 103 ? 5.082 -5.898 7.443 1.00 97.88 103 ALA A CA 1
ATOM 869 C C . ALA A 1 103 ? 3.984 -5.545 6.429 1.00 97.88 103 ALA A C 1
ATOM 871 O O . ALA A 1 103 ? 3.999 -4.444 5.876 1.00 97.88 103 ALA A O 1
ATOM 872 N N . ARG A 1 104 ? 2.991 -6.428 6.244 1.00 98.06 104 ARG A N 1
ATOM 873 C CA . ARG A 1 104 ? 1.818 -6.165 5.393 1.00 98.06 104 ARG A CA 1
ATOM 874 C C . ARG A 1 104 ? 1.029 -4.953 5.888 1.00 98.06 104 ARG A C 1
ATOM 876 O O . ARG A 1 104 ? 0.740 -4.061 5.101 1.00 98.06 104 ARG A O 1
ATOM 883 N N . MET A 1 105 ? 0.728 -4.882 7.188 1.00 98.25 105 MET A N 1
ATOM 884 C CA . MET A 1 105 ? 0.009 -3.743 7.788 1.00 98.25 105 MET A CA 1
ATOM 885 C C . MET A 1 105 ? 0.783 -2.434 7.633 1.00 98.25 105 MET A C 1
ATOM 887 O O . MET A 1 105 ? 0.224 -1.409 7.241 1.00 98.25 105 MET A O 1
ATOM 891 N N . LYS A 1 106 ? 2.097 -2.481 7.862 1.00 97.38 106 LYS A N 1
ATOM 892 C CA . LYS A 1 106 ? 2.990 -1.339 7.674 1.00 97.38 106 LYS A CA 1
ATOM 893 C C . LYS A 1 106 ? 3.021 -0.856 6.225 1.00 97.38 106 LYS A C 1
ATOM 895 O O . LYS A 1 106 ? 3.182 0.344 6.001 1.00 97.38 106 LYS A O 1
ATOM 900 N N . ASN A 1 107 ? 2.831 -1.739 5.243 1.00 96.50 107 ASN A N 1
ATOM 901 C CA . ASN A 1 107 ? 2.826 -1.338 3.840 1.00 96.50 107 ASN A CA 1
ATOM 902 C C . ASN A 1 107 ? 1.630 -0.435 3.476 1.00 96.50 107 ASN A C 1
ATOM 904 O O . ASN A 1 107 ? 1.764 0.406 2.594 1.00 96.50 107 ASN A O 1
ATOM 908 N N . PHE A 1 108 ? 0.524 -0.486 4.232 1.00 97.06 108 PHE A N 1
ATOM 909 C CA . PHE A 1 108 ? -0.610 0.439 4.081 1.00 97.06 108 PHE A CA 1
ATOM 910 C C . PHE A 1 108 ? -0.402 1.810 4.752 1.00 97.06 108 PHE A C 1
ATOM 912 O O . PHE A 1 108 ? -1.145 2.756 4.480 1.00 97.06 108 PHE A O 1
ATOM 919 N N . ALA A 1 109 ? 0.603 1.964 5.622 1.00 96.00 109 ALA A N 1
ATOM 920 C CA . ALA A 1 109 ? 0.708 3.095 6.553 1.00 96.00 109 ALA A CA 1
ATOM 921 C C . ALA A 1 109 ? 0.781 4.485 5.890 1.00 96.00 109 ALA A C 1
ATOM 923 O O . ALA A 1 109 ? 0.458 5.498 6.516 1.00 96.00 109 ALA A O 1
ATOM 924 N N . ARG A 1 110 ? 1.229 4.549 4.630 1.00 93.69 110 ARG A N 1
ATOM 925 C CA . ARG A 1 110 ? 1.454 5.801 3.888 1.00 93.69 110 ARG A CA 1
ATOM 926 C C . ARG A 1 110 ? 0.241 6.244 3.057 1.00 93.69 110 ARG A C 1
ATOM 928 O O . ARG A 1 110 ? 0.215 7.397 2.625 1.00 93.69 110 ARG A O 1
ATOM 935 N N . LEU A 1 111 ? -0.753 5.376 2.863 1.00 94.44 111 LEU A N 1
ATOM 936 C CA . LEU A 1 111 ? -1.835 5.577 1.893 1.00 94.44 111 LEU A CA 1
ATOM 937 C C . LEU A 1 111 ? -2.874 6.604 2.333 1.00 94.44 111 LEU A C 1
ATOM 939 O O . LEU A 1 111 ? -3.371 7.373 1.523 1.00 94.44 111 LEU A O 1
ATOM 943 N N . THR A 1 112 ? -3.221 6.655 3.614 1.00 95.12 112 THR A N 1
ATOM 944 C CA . THR A 1 112 ? -4.283 7.552 4.086 1.00 95.12 112 THR A CA 1
ATOM 945 C C . THR A 1 112 ? -3.977 8.114 5.469 1.00 95.12 112 THR A C 1
ATOM 947 O O . THR A 1 112 ? -3.036 7.699 6.149 1.00 95.12 112 THR A O 1
ATOM 950 N N . LYS A 1 113 ? -4.689 9.172 5.852 1.00 94.94 113 LYS A N 1
ATOM 951 C CA . LYS A 1 113 ? -4.734 9.696 7.229 1.00 94.94 113 LYS A CA 1
ATOM 952 C C . LYS A 1 113 ? -6.104 9.486 7.872 1.00 94.94 113 LYS A C 1
ATOM 954 O O . LYS A 1 113 ? -6.263 9.778 9.052 1.00 94.94 113 LYS A O 1
ATOM 959 N N . TYR A 1 114 ? -7.082 9.037 7.093 1.00 97.62 114 TYR A N 1
ATOM 960 C CA . TYR A 1 114 ? -8.477 8.988 7.492 1.00 97.62 114 TYR A CA 1
ATOM 961 C C . TYR A 1 114 ? -8.809 7.607 8.031 1.00 97.62 114 TYR A C 1
ATOM 963 O O . TYR A 1 114 ? -8.594 6.604 7.352 1.00 97.62 114 TYR A O 1
ATOM 971 N N . LYS A 1 115 ? -9.331 7.570 9.257 1.00 98.00 115 LYS A N 1
ATOM 972 C CA . LYS A 1 115 ? -9.686 6.326 9.939 1.00 98.00 115 LYS A CA 1
ATOM 973 C C . LYS A 1 115 ? -10.747 5.536 9.163 1.00 98.00 115 LYS A C 1
ATOM 975 O O . LYS A 1 115 ? -10.570 4.339 9.002 1.00 98.00 115 LYS A O 1
ATOM 980 N N . SER A 1 116 ? -11.753 6.210 8.604 1.00 98.00 116 SER A N 1
ATOM 981 C CA . SER A 1 116 ? -12.827 5.589 7.811 1.00 98.00 116 SER A CA 1
ATOM 982 C C . SER A 1 116 ? -12.306 4.765 6.629 1.00 98.00 116 SER A C 1
ATOM 984 O O . SER A 1 116 ? -12.730 3.636 6.414 1.00 98.00 116 SER A O 1
ATOM 986 N N . MET A 1 117 ? -11.311 5.274 5.898 1.00 98.25 117 MET A N 1
ATOM 987 C CA . MET A 1 117 ? -10.678 4.506 4.821 1.00 98.25 117 MET A CA 1
ATOM 988 C C . MET A 1 117 ? -9.915 3.290 5.357 1.00 98.25 117 MET A C 1
ATOM 990 O O . MET A 1 117 ? -9.901 2.241 4.723 1.00 98.25 117 MET A O 1
ATOM 994 N N . VAL A 1 118 ? -9.266 3.421 6.518 1.00 98.56 118 VAL A N 1
ATOM 995 C CA . VAL A 1 118 ? -8.568 2.300 7.163 1.00 98.56 118 VAL A CA 1
ATOM 996 C C . VAL A 1 118 ? -9.556 1.236 7.629 1.00 98.56 118 VAL A C 1
ATOM 998 O O . VAL A 1 118 ? -9.232 0.060 7.522 1.00 98.56 118 VAL A O 1
ATOM 1001 N N . GLU A 1 119 ? -10.750 1.614 8.083 1.00 98.69 119 GLU A N 1
ATOM 1002 C CA . GLU A 1 119 ? -11.829 0.681 8.433 1.00 98.69 119 GLU A CA 1
ATOM 1003 C C . GLU A 1 119 ? -12.247 -0.145 7.200 1.00 98.69 119 GLU A C 1
ATOM 1005 O O . GLU A 1 119 ? -12.178 -1.373 7.247 1.00 98.69 119 GLU A O 1
ATOM 1010 N N . VAL A 1 120 ? -12.521 0.497 6.056 1.00 98.75 120 VAL A N 1
ATOM 1011 C CA . VAL A 1 120 ? -12.849 -0.200 4.790 1.00 98.75 120 VAL A CA 1
ATOM 1012 C C . VAL A 1 120 ? -11.719 -1.126 4.329 1.00 98.75 120 VAL A C 1
ATOM 1014 O O . VAL A 1 120 ? -11.954 -2.301 4.040 1.00 98.75 120 VAL A O 1
ATOM 1017 N N . MET A 1 121 ? -10.480 -0.621 4.272 1.00 98.62 121 MET A N 1
ATOM 1018 C CA . MET A 1 121 ? -9.330 -1.435 3.859 1.00 98.62 121 MET A CA 1
ATOM 1019 C C . MET A 1 121 ? -9.105 -2.606 4.820 1.00 98.62 121 MET A C 1
ATOM 1021 O O . MET A 1 121 ? -8.767 -3.703 4.390 1.00 98.62 121 MET A O 1
ATOM 1025 N N . SER A 1 122 ? -9.297 -2.407 6.123 1.00 98.81 122 SER A N 1
ATOM 1026 C CA . SER A 1 122 ? -9.095 -3.468 7.113 1.00 98.81 122 SER A CA 1
ATOM 1027 C C . SER A 1 122 ? -10.152 -4.556 7.004 1.00 98.81 122 SER A C 1
ATOM 1029 O O . SER A 1 122 ? -9.798 -5.728 7.083 1.00 98.81 122 SER A O 1
ATOM 1031 N N . ASP A 1 123 ? -11.415 -4.193 6.775 1.00 98.88 123 ASP A N 1
ATOM 1032 C CA . ASP A 1 123 ? -12.498 -5.148 6.520 1.00 98.88 123 ASP A CA 1
ATOM 1033 C C . ASP A 1 123 ? -12.217 -6.004 5.279 1.00 98.88 123 ASP A C 1
ATOM 1035 O O . ASP A 1 123 ? -12.233 -7.234 5.343 1.00 98.88 123 ASP A O 1
ATOM 1039 N N . GLU A 1 124 ? -11.858 -5.374 4.161 1.00 98.81 124 GLU A N 1
ATOM 1040 C CA . GLU A 1 124 ? -11.547 -6.099 2.929 1.00 98.81 124 GLU A CA 1
ATOM 1041 C C . GLU A 1 124 ? -10.300 -6.987 3.070 1.00 98.81 124 GLU A C 1
ATOM 1043 O O . GLU A 1 124 ? -10.268 -8.139 2.627 1.00 98.81 124 GLU A O 1
ATOM 1048 N N . TYR A 1 125 ? -9.258 -6.477 3.725 1.00 98.75 125 TYR A N 1
ATOM 1049 C CA . TYR A 1 125 ? -8.010 -7.207 3.904 1.00 98.75 125 TYR A CA 1
ATOM 1050 C C . TYR A 1 125 ? -8.145 -8.363 4.906 1.00 98.75 125 TYR A C 1
ATOM 1052 O O . TYR A 1 125 ? -7.520 -9.411 4.727 1.00 98.75 125 TYR A O 1
ATOM 1060 N N . ALA A 1 126 ? -8.989 -8.210 5.931 1.00 98.81 126 ALA A N 1
ATOM 1061 C CA . ALA A 1 126 ? -9.344 -9.268 6.872 1.00 98.81 126 ALA A CA 1
ATOM 1062 C C . ALA A 1 126 ? -10.023 -10.446 6.168 1.00 98.81 126 ALA A C 1
ATOM 1064 O O . ALA A 1 126 ? -9.622 -11.589 6.394 1.00 98.81 126 ALA A O 1
ATOM 1065 N N . LYS A 1 127 ? -10.953 -10.170 5.244 1.00 98.81 127 LYS A N 1
ATOM 1066 C CA . LYS A 1 127 ? -11.584 -11.189 4.387 1.00 98.81 127 LYS A CA 1
ATOM 1067 C C . LYS A 1 127 ? -10.549 -11.928 3.539 1.00 98.81 127 LYS A C 1
ATOM 1069 O O . LYS A 1 127 ? -10.523 -13.155 3.541 1.00 98.81 127 LYS A O 1
ATOM 1074 N N . CYS A 1 128 ? -9.636 -11.197 2.893 1.00 98.56 128 CYS A N 1
ATOM 1075 C CA . CYS A 1 128 ? -8.558 -11.792 2.095 1.00 98.56 128 CYS A CA 1
ATOM 1076 C C . CYS A 1 128 ? -7.636 -12.708 2.921 1.00 98.56 128 CYS A C 1
ATOM 1078 O O . CYS A 1 128 ? -7.178 -13.738 2.432 1.00 98.56 128 CYS A O 1
ATOM 1080 N N . MET A 1 129 ? -7.340 -12.326 4.168 1.00 97.88 129 MET A N 1
ATOM 1081 C CA . MET A 1 129 ? -6.476 -13.090 5.074 1.00 97.88 129 MET A CA 1
ATOM 1082 C C . MET A 1 129 ? -7.205 -14.162 5.892 1.00 97.88 129 MET A C 1
ATOM 1084 O O . MET A 1 129 ? -6.527 -14.927 6.574 1.00 97.88 129 MET A O 1
ATOM 1088 N N . GLN A 1 130 ? -8.540 -14.195 5.865 1.00 98.38 130 GLN A N 1
ATOM 1089 C CA . GLN A 1 130 ? -9.371 -15.002 6.768 1.00 98.38 130 GLN A CA 1
ATOM 1090 C C . GLN A 1 130 ? -9.026 -14.756 8.251 1.00 98.38 130 GLN A C 1
ATOM 1092 O O . GLN A 1 130 ? -8.853 -15.680 9.043 1.00 98.38 130 GLN A O 1
ATOM 1097 N N . LEU A 1 131 ? -8.885 -13.481 8.628 1.00 98.44 131 LEU A N 1
ATOM 1098 C CA . LEU A 1 131 ? -8.590 -13.050 9.998 1.00 98.44 131 LEU A CA 1
ATOM 1099 C C . LEU A 1 131 ? -9.734 -12.202 10.573 1.00 98.44 131 LEU A C 1
ATOM 1101 O O . LEU A 1 131 ? -10.480 -11.595 9.808 1.00 98.44 131 LEU A O 1
ATOM 1105 N N . PRO A 1 132 ? -9.849 -12.084 11.910 1.00 98.69 132 PRO A N 1
ATOM 1106 C CA . PRO A 1 132 ? -10.799 -11.162 12.523 1.00 98.69 132 PRO A CA 1
ATOM 1107 C C . PRO A 1 132 ? -10.525 -9.708 12.124 1.00 98.69 132 PRO A C 1
ATOM 1109 O O . PRO A 1 132 ? -9.373 -9.260 12.165 1.00 98.69 132 PRO A O 1
ATOM 1112 N N . TYR A 1 133 ? -11.590 -8.964 11.816 1.00 98.69 133 TYR A N 1
ATOM 1113 C CA . TYR A 1 133 ? -11.533 -7.542 11.467 1.00 98.69 133 TYR A CA 1
ATOM 1114 C C . TYR A 1 133 ? -10.721 -6.728 12.480 1.00 98.69 133 TYR A C 1
ATOM 1116 O O . TYR A 1 133 ? -9.757 -6.066 12.099 1.00 98.69 133 TYR A O 1
ATOM 1124 N N . ASP A 1 134 ? -11.032 -6.847 13.774 1.00 98.75 134 ASP A N 1
ATOM 1125 C CA . ASP A 1 134 ? -10.393 -6.045 14.824 1.00 98.75 134 ASP A CA 1
ATOM 1126 C C . ASP A 1 134 ? -8.879 -6.255 14.891 1.00 98.75 134 ASP A C 1
ATOM 1128 O O . ASP A 1 134 ? -8.125 -5.322 15.172 1.00 98.75 134 ASP A O 1
ATOM 1132 N N . LYS A 1 135 ? -8.399 -7.468 14.591 1.00 98.69 135 LYS A N 1
ATOM 1133 C CA . LYS A 1 135 ? -6.962 -7.761 14.546 1.00 98.69 135 LYS A CA 1
ATOM 1134 C C . LYS A 1 135 ? -6.282 -6.973 13.427 1.00 98.69 135 LYS A C 1
ATOM 1136 O O . LYS A 1 135 ? -5.222 -6.387 13.647 1.00 98.69 135 LYS A O 1
ATOM 1141 N N . VAL A 1 136 ? -6.882 -6.964 12.238 1.00 98.81 136 VAL A N 1
ATOM 1142 C CA . VAL A 1 136 ? -6.359 -6.246 11.067 1.00 98.81 136 VAL A CA 1
ATOM 1143 C C . VAL A 1 136 ? -6.471 -4.742 11.273 1.00 98.81 136 VAL A C 1
ATOM 1145 O O . VAL A 1 136 ? -5.474 -4.036 11.124 1.00 98.81 136 VAL A O 1
ATOM 1148 N N . PHE A 1 137 ? -7.639 -4.264 11.699 1.00 98.81 137 PHE A N 1
ATOM 1149 C CA . PHE A 1 137 ? -7.905 -2.850 11.921 1.00 98.81 137 PHE A CA 1
ATOM 1150 C C . PHE A 1 137 ? -6.951 -2.237 12.946 1.00 98.81 137 PHE A C 1
ATOM 1152 O O . PHE A 1 137 ? -6.287 -1.240 12.655 1.00 98.81 137 PHE A O 1
ATOM 1159 N N . ASN A 1 138 ? -6.812 -2.856 14.121 1.00 98.69 138 ASN A N 1
ATOM 1160 C CA . ASN A 1 138 ? -5.936 -2.330 15.165 1.00 98.69 138 ASN A CA 1
ATOM 1161 C C . ASN A 1 138 ? -4.473 -2.278 14.709 1.00 98.69 138 ASN A C 1
ATOM 1163 O O . ASN A 1 138 ? -3.780 -1.292 14.973 1.00 98.69 138 ASN A O 1
ATOM 1167 N N . ALA A 1 139 ? -4.003 -3.300 13.991 1.00 98.75 139 ALA A N 1
ATOM 1168 C CA . ALA A 1 139 ? -2.636 -3.338 13.486 1.00 98.75 139 ALA A CA 1
ATOM 1169 C C . ALA A 1 139 ? -2.398 -2.301 12.374 1.00 98.75 139 ALA A C 1
ATOM 1171 O O . ALA A 1 139 ? -1.450 -1.517 12.463 1.00 98.75 139 ALA A O 1
ATOM 1172 N N . MET A 1 140 ? -3.276 -2.240 11.367 1.00 98.69 140 MET A N 1
ATOM 1173 C CA . MET A 1 140 ? -3.178 -1.285 10.259 1.00 98.69 140 MET A CA 1
ATOM 1174 C C . MET A 1 140 ? -3.262 0.159 10.760 1.00 98.69 140 MET A C 1
ATOM 1176 O O . MET A 1 140 ? -2.426 0.997 10.413 1.00 98.69 140 MET A O 1
ATOM 1180 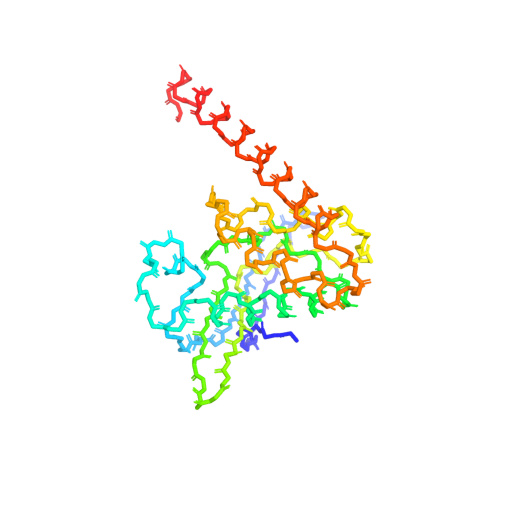N N . TRP A 1 141 ? -4.230 0.453 11.633 1.00 98.62 141 TRP A N 1
ATOM 1181 C CA . TRP A 1 141 ? -4.422 1.795 12.173 1.00 98.62 141 TRP A CA 1
ATOM 1182 C C . TRP A 1 141 ? -3.254 2.244 13.049 1.00 98.62 141 TRP A C 1
ATOM 1184 O O . TRP A 1 141 ? -2.829 3.401 12.976 1.00 98.62 141 TRP A O 1
ATOM 1194 N N . ASN A 1 142 ? -2.679 1.336 13.838 1.00 98.56 142 ASN A N 1
ATOM 1195 C CA . ASN A 1 142 ? -1.486 1.629 14.623 1.00 98.56 142 ASN A CA 1
ATOM 1196 C C . ASN A 1 142 ? -0.299 2.024 13.728 1.00 98.56 142 ASN A C 1
ATOM 1198 O O . ASN A 1 142 ? 0.373 3.018 14.004 1.00 98.56 142 ASN A O 1
ATOM 1202 N N . GLU A 1 143 ? -0.066 1.307 12.626 1.00 98.25 143 GLU A N 1
ATOM 1203 C CA . GLU A 1 143 ? 1.010 1.642 11.685 1.00 98.25 143 GLU A CA 1
ATOM 1204 C C . GLU A 1 143 ? 0.776 2.989 10.983 1.00 98.25 143 GLU A C 1
ATOM 1206 O O . GLU A 1 143 ? 1.701 3.804 10.897 1.00 98.25 143 GLU A O 1
ATOM 1211 N N . VAL A 1 144 ? -0.466 3.295 10.583 1.00 97.75 144 VAL A N 1
ATOM 1212 C CA . VAL A 1 144 ? -0.833 4.623 10.054 1.00 97.75 144 VAL A CA 1
ATOM 1213 C C . VAL A 1 144 ? -0.534 5.719 11.082 1.00 97.75 144 VAL A C 1
ATOM 1215 O O . VAL A 1 144 ? 0.120 6.715 10.761 1.00 97.75 144 VAL A O 1
ATOM 1218 N N . ARG A 1 145 ? -0.948 5.539 12.343 1.00 98.00 145 ARG A N 1
ATOM 1219 C CA . ARG A 1 145 ? -0.699 6.515 13.419 1.00 98.00 145 ARG A CA 1
ATOM 1220 C C . ARG A 1 145 ? 0.790 6.731 13.676 1.00 98.00 145 ARG A C 1
ATOM 1222 O O . ARG A 1 145 ? 1.224 7.881 13.762 1.00 98.00 145 ARG A O 1
ATOM 1229 N N . LYS A 1 146 ? 1.582 5.657 13.763 1.00 97.38 146 LYS A N 1
ATOM 1230 C CA . LYS A 1 146 ? 3.044 5.737 13.938 1.00 97.38 146 LYS A CA 1
ATOM 1231 C C . LYS A 1 146 ? 3.702 6.497 12.790 1.00 97.38 146 LYS A C 1
ATOM 1233 O O . LYS A 1 146 ? 4.521 7.388 13.031 1.00 97.38 146 LYS A O 1
ATOM 1238 N N . PHE A 1 147 ? 3.322 6.182 11.550 1.00 95.50 147 PHE A N 1
ATOM 1239 C CA . PHE A 1 147 ? 3.838 6.869 10.371 1.00 95.50 147 PHE A CA 1
ATOM 1240 C C . PHE A 1 147 ? 3.518 8.368 10.415 1.00 95.50 147 PHE A C 1
ATOM 1242 O O . PHE A 1 147 ? 4.418 9.193 10.242 1.00 95.50 147 PHE A O 1
ATOM 1249 N N . ARG A 1 148 ? 2.266 8.733 10.723 1.00 93.50 148 ARG A N 1
ATOM 1250 C CA . ARG A 1 148 ? 1.829 10.135 10.826 1.00 93.50 148 ARG A CA 1
ATOM 1251 C C . ARG A 1 148 ? 2.563 10.893 11.924 1.00 93.50 148 ARG A C 1
ATOM 1253 O O . ARG A 1 148 ? 3.103 11.959 11.647 1.00 93.50 148 ARG A O 1
ATOM 1260 N N . ALA A 1 149 ? 2.684 10.317 13.117 1.00 95.19 149 ALA A N 1
ATOM 1261 C CA . ALA A 1 149 ? 3.421 10.933 14.217 1.00 95.19 149 ALA A CA 1
ATOM 1262 C C . ALA A 1 149 ? 4.887 11.218 13.840 1.00 95.19 149 ALA A C 1
ATOM 1264 O O . ALA A 1 149 ? 5.402 12.311 14.090 1.00 95.19 149 ALA A O 1
ATOM 1265 N N . SER A 1 150 ? 5.557 10.263 13.185 1.00 93.62 150 SER A N 1
ATOM 1266 C CA . SER A 1 150 ? 6.930 10.449 12.704 1.00 93.62 150 SER A CA 1
ATOM 1267 C C . SER A 1 150 ? 7.022 11.513 11.603 1.00 93.62 150 SER A C 1
ATOM 1269 O O . SER A 1 150 ? 7.943 12.334 11.611 1.00 93.62 150 SER A O 1
ATOM 1271 N N . PHE A 1 151 ? 6.070 11.520 10.667 1.00 91.62 151 PHE A N 1
ATOM 1272 C CA . PHE A 1 151 ? 6.001 12.501 9.586 1.00 91.62 151 PHE A CA 1
ATOM 1273 C C . PHE A 1 151 ? 5.798 13.925 10.121 1.00 91.62 151 PHE A C 1
ATOM 1275 O O . PHE A 1 151 ? 6.551 14.831 9.762 1.00 91.62 151 PHE A O 1
ATOM 1282 N N . ASP A 1 152 ? 4.842 14.119 11.031 1.00 92.00 152 ASP A N 1
ATOM 1283 C CA . ASP A 1 152 ? 4.566 15.420 11.636 1.00 92.00 152 ASP A CA 1
ATOM 1284 C C . ASP A 1 152 ? 5.731 15.918 12.488 1.00 92.00 152 ASP A C 1
ATOM 1286 O O . ASP A 1 152 ? 6.082 17.096 12.406 1.00 92.00 152 ASP A O 1
ATOM 1290 N N . ARG A 1 153 ? 6.394 15.034 13.246 1.00 94.00 153 ARG A N 1
ATOM 1291 C CA . ARG A 1 153 ? 7.621 15.383 13.976 1.00 94.00 153 ARG A CA 1
ATOM 1292 C C . ARG A 1 153 ? 8.708 15.876 13.023 1.00 94.00 153 ARG A C 1
ATOM 1294 O O . ARG A 1 153 ? 9.281 16.936 13.257 1.00 94.00 153 ARG A O 1
ATOM 1301 N N . LYS A 1 154 ? 8.961 15.153 11.926 1.00 92.88 154 LYS A N 1
ATOM 1302 C CA . LYS A 1 154 ? 9.956 15.554 10.917 1.00 92.88 154 LYS A CA 1
ATOM 1303 C C . LYS A 1 154 ? 9.607 16.906 10.292 1.00 92.88 154 LYS A C 1
ATOM 1305 O O . LYS A 1 154 ? 10.490 17.742 10.130 1.00 92.88 154 LYS A O 1
ATOM 1310 N N . ARG A 1 155 ? 8.329 17.145 9.985 1.00 91.62 155 ARG A N 1
ATOM 1311 C CA . ARG A 1 155 ? 7.848 18.424 9.444 1.00 91.62 155 ARG A CA 1
ATOM 1312 C C . ARG A 1 155 ? 8.038 19.580 10.431 1.00 91.62 155 ARG A C 1
ATOM 1314 O O . ARG A 1 155 ? 8.489 20.644 10.026 1.00 91.62 155 ARG A O 1
ATOM 1321 N N . LYS A 1 156 ? 7.739 19.367 11.718 1.00 92.94 156 LYS A N 1
ATOM 1322 C CA . LYS A 1 156 ? 7.968 20.365 12.777 1.00 92.94 156 LYS A CA 1
ATOM 1323 C C . LYS A 1 156 ? 9.450 20.713 12.908 1.00 92.94 156 LYS A C 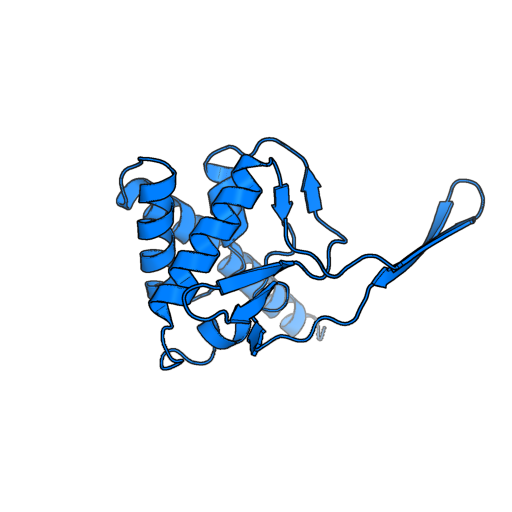1
ATOM 1325 O O . LYS A 1 156 ? 9.779 21.889 12.930 1.00 92.94 156 LYS A O 1
ATOM 1330 N N . ILE A 1 157 ? 10.327 19.707 12.933 1.00 94.25 157 ILE A N 1
ATOM 1331 C CA . ILE A 1 157 ? 11.782 19.914 13.009 1.00 94.25 157 ILE A CA 1
ATOM 1332 C C . ILE A 1 157 ? 12.279 20.728 11.812 1.00 94.25 157 ILE A C 1
ATOM 1334 O O . ILE A 1 157 ? 12.990 21.702 12.009 1.00 94.25 157 ILE A O 1
ATOM 1338 N N . LYS A 1 158 ? 11.860 20.389 10.587 1.00 91.88 158 LYS A N 1
ATOM 1339 C CA . LYS A 1 158 ? 12.223 21.166 9.391 1.00 91.88 158 LYS A CA 1
ATOM 1340 C C . LYS A 1 158 ? 11.815 22.634 9.502 1.00 91.88 158 LYS A C 1
ATOM 1342 O O . LYS A 1 158 ? 12.654 23.504 9.322 1.00 91.88 158 LYS A O 1
ATOM 1347 N N . LYS A 1 159 ? 10.576 22.894 9.935 1.00 92.31 159 LYS A N 1
ATOM 1348 C CA . LYS A 1 159 ? 10.084 24.258 10.166 1.00 92.31 159 LYS A CA 1
ATOM 1349 C C . LYS A 1 159 ? 10.919 25.016 11.206 1.00 92.31 159 LYS A C 1
ATOM 1351 O O . LYS A 1 159 ? 11.177 26.196 11.014 1.00 92.31 159 LYS A O 1
ATOM 1356 N N . ILE A 1 160 ? 11.334 24.352 12.288 1.00 93.06 160 ILE A N 1
ATOM 1357 C CA . ILE A 1 160 ? 12.207 24.943 13.320 1.00 93.06 160 ILE A CA 1
ATOM 1358 C C . ILE A 1 160 ? 13.595 25.266 12.746 1.00 93.06 160 ILE A C 1
ATOM 1360 O O . ILE A 1 160 ? 14.168 26.292 13.085 1.00 93.06 160 ILE A O 1
ATOM 1364 N N . LEU A 1 161 ? 14.115 24.408 11.868 1.00 91.38 161 LEU A N 1
ATOM 1365 C CA . LEU A 1 161 ? 15.427 24.562 11.234 1.00 91.38 161 LEU A CA 1
ATOM 1366 C C . LEU A 1 161 ? 15.417 25.473 9.991 1.00 91.38 161 LEU A C 1
ATOM 1368 O O . LEU A 1 161 ? 16.463 25.637 9.372 1.00 91.38 161 LEU A O 1
ATOM 1372 N N . GLY A 1 162 ? 14.268 26.037 9.601 1.00 86.25 162 GLY A N 1
ATOM 1373 C CA . GLY A 1 162 ? 14.142 26.850 8.384 1.00 86.25 162 GLY A CA 1
ATOM 1374 C C . GLY A 1 162 ? 14.316 26.068 7.071 1.00 86.25 162 GLY A C 1
ATOM 1375 O O . GLY A 1 162 ? 14.672 26.666 6.060 1.00 86.25 162 GLY A O 1
ATOM 1376 N N . LEU A 1 163 ? 14.088 24.747 7.097 1.00 72.56 163 LEU A N 1
ATOM 1377 C CA . LEU A 1 163 ? 14.199 23.809 5.965 1.00 72.56 163 LEU A CA 1
ATOM 1378 C C . LEU A 1 163 ? 12.841 23.385 5.385 1.00 72.56 163 LEU A C 1
ATOM 1380 O O . LEU A 1 163 ? 11.817 23.471 6.104 1.00 72.56 163 LEU A O 1
#

Radius of gyration: 17.55 Å; chains: 1; bounding box: 52×42×38 Å

pLDDT: mean 93.35, std 5.49, range [72.56, 98.88]

Foldseek 3Di:
DAAAAWDDKDFDADVVHGDDIDTDGDDDDFDDFLVCLQVDVPPPCSLVVLLQVLVVLVVCLVQQKQQQPLARRQWGWHDDPPHIDIHGHPRVDIDRHRDDLLSSLLSCQRYHLDLVSLLSSLVSNCVVVVHDSCVSSVSNVVSNVVVVVVVVVVVVVCVVVVD

Secondary structure (DSSP, 8-state):
---PPEEEEEEEEETTEEEEEEEEE-----SEEHHHHHH-TTSTTHHHHHHHHHHHHHHHHHTTEEETT--TTSEEEEE-SS-EEEEE--GGGEEESPPPHHHHHHHTTTT-S-HHHHHHHHHHHHHHHT--HHHHHHHHHHHHHHHHHHHHHHHHHHHHTT-

Sequence (163 aa):
IGTPHPIAYFEESHGLLFGRSYFISEQLQYDLTYRELITDFNYPNHEEILRAFTRFTFTLHQKGVEFKDHSPGNTLIVKGSDDYRFYLVDLNRMNFRTLDFNARMKNFARLTKYKSMVEVMSDEYAKCMQLPYDKVFNAMWNEVRKFRASFDRKRKIKKILGL